Protein AF-A6V8X6-F1 (afdb_monomer_lite)

Structure (mmCIF, N/CA/C/O backbone):
data_AF-A6V8X6-F1
#
_entry.id   AF-A6V8X6-F1
#
loop_
_atom_site.group_PDB
_atom_site.id
_atom_site.type_symbol
_atom_site.label_atom_id
_atom_site.label_alt_id
_atom_site.label_comp_id
_atom_site.label_asym_id
_atom_site.label_entity_id
_atom_site.label_seq_id
_atom_site.pdbx_PDB_ins_code
_atom_site.Cartn_x
_atom_site.Cartn_y
_atom_site.Cartn_z
_atom_site.occupancy
_atom_site.B_iso_or_equiv
_atom_site.auth_seq_id
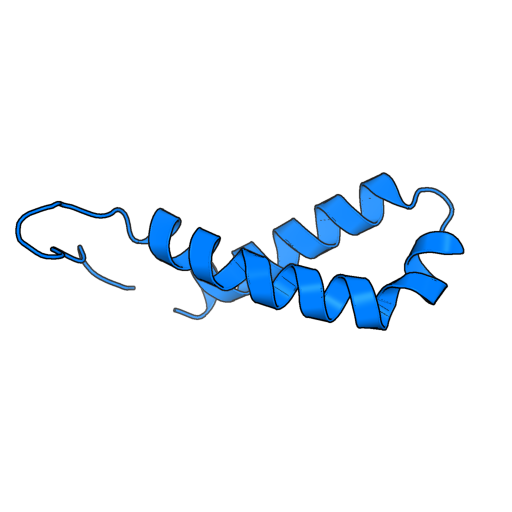_atom_site.auth_comp_id
_atom_site.auth_asym_id
_atom_site.aut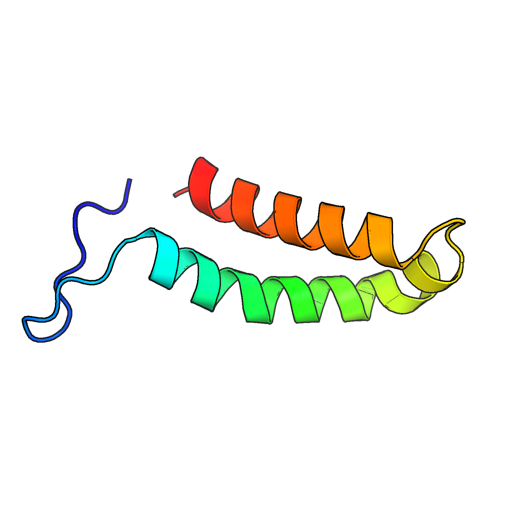h_atom_id
_atom_site.pdbx_PDB_model_num
ATOM 1 N N . MET A 1 1 ? -14.290 7.540 8.412 1.00 51.56 1 MET A N 1
ATOM 2 C CA . MET A 1 1 ? -13.348 7.544 9.542 1.00 51.56 1 MET A CA 1
ATOM 3 C C . MET A 1 1 ? -13.699 6.387 10.455 1.00 51.56 1 MET A C 1
ATOM 5 O O . MET A 1 1 ? -14.713 6.455 11.141 1.00 51.56 1 MET A O 1
ATOM 9 N N . LEU A 1 2 ? -12.911 5.311 10.422 1.00 56.50 2 LEU A N 1
ATOM 10 C CA . LEU A 1 2 ? -12.994 4.237 11.415 1.00 56.50 2 LEU A CA 1
ATOM 11 C C . LEU A 1 2 ? -12.618 4.816 12.789 1.00 56.50 2 LEU A C 1
ATOM 13 O O . LEU A 1 2 ? -11.438 4.963 13.101 1.00 56.50 2 LEU A O 1
ATOM 17 N N . SER A 1 3 ? -13.618 5.200 13.585 1.00 56.62 3 SER A N 1
ATOM 18 C CA . SER A 1 3 ? -13.423 5.498 15.003 1.00 56.62 3 SER A CA 1
ATOM 19 C C . SER A 1 3 ? -12.962 4.222 15.699 1.00 56.62 3 SER A C 1
ATOM 21 O O . SER A 1 3 ? -13.691 3.238 15.711 1.00 56.62 3 SER A O 1
ATOM 23 N N . GLU A 1 4 ? -11.732 4.258 16.212 1.00 56.31 4 GLU A N 1
ATOM 24 C CA . GLU A 1 4 ? -11.239 3.468 17.346 1.00 56.31 4 GLU A CA 1
ATOM 25 C C . GLU A 1 4 ? -11.734 2.011 17.374 1.00 56.31 4 GLU A C 1
ATOM 27 O O . GLU A 1 4 ? -12.714 1.665 18.035 1.00 56.31 4 GLU A O 1
ATOM 32 N N . VAL A 1 5 ? -11.046 1.127 16.649 1.00 61.06 5 VAL A N 1
ATOM 33 C CA . VAL A 1 5 ? -11.426 -0.288 16.604 1.00 61.06 5 VAL A CA 1
ATOM 34 C C . VAL A 1 5 ? -10.818 -1.009 17.809 1.00 61.06 5 VAL A C 1
ATOM 36 O O . VAL A 1 5 ? -9.632 -1.342 17.828 1.00 61.06 5 VAL A O 1
ATOM 39 N N . SER A 1 6 ? -11.642 -1.257 18.829 1.00 62.09 6 SER A N 1
ATOM 40 C CA . SER A 1 6 ? -11.292 -2.149 19.939 1.00 62.09 6 SER A CA 1
ATOM 41 C C . SER A 1 6 ? -11.513 -3.597 19.508 1.00 62.09 6 SER A C 1
ATOM 43 O O . SER A 1 6 ? -12.651 -4.055 19.386 1.00 62.09 6 SER A O 1
ATOM 45 N N . VAL A 1 7 ? -10.426 -4.326 19.253 1.00 66.50 7 VAL A N 1
ATOM 46 C CA . VAL A 1 7 ? -10.482 -5.763 18.956 1.00 66.50 7 VAL A CA 1
ATOM 47 C C . VAL A 1 7 ? -10.095 -6.511 20.222 1.00 66.50 7 VAL A C 1
ATOM 49 O O . VAL A 1 7 ? -8.947 -6.456 20.650 1.00 66.50 7 VAL A O 1
ATOM 52 N N . SER A 1 8 ? -11.044 -7.220 20.836 1.00 68.69 8 SER A N 1
ATOM 53 C CA . SER A 1 8 ? -10.789 -8.047 22.029 1.00 68.69 8 SER A CA 1
ATOM 54 C C . SER A 1 8 ? -10.155 -7.279 23.209 1.00 68.69 8 SER A C 1
ATOM 56 O O . SER A 1 8 ? -9.324 -7.824 23.934 1.00 68.69 8 SER A O 1
ATOM 58 N N . GLY A 1 9 ? -10.515 -6.002 23.391 1.00 69.06 9 GLY A N 1
ATOM 59 C CA . GLY A 1 9 ? -9.943 -5.131 24.427 1.00 69.06 9 GLY A CA 1
ATOM 60 C C . GLY A 1 9 ? -8.566 -4.550 24.084 1.00 69.06 9 GLY A C 1
ATOM 61 O O . GLY A 1 9 ? -8.032 -3.765 24.865 1.00 69.06 9 GLY A O 1
ATOM 62 N N . LEU A 1 10 ? -8.002 -4.893 22.920 1.00 65.75 10 LEU A N 1
ATOM 63 C CA . LEU A 1 10 ? -6.788 -4.292 22.384 1.00 65.75 10 LEU A CA 1
ATOM 64 C C . LEU A 1 10 ? -7.165 -3.109 21.490 1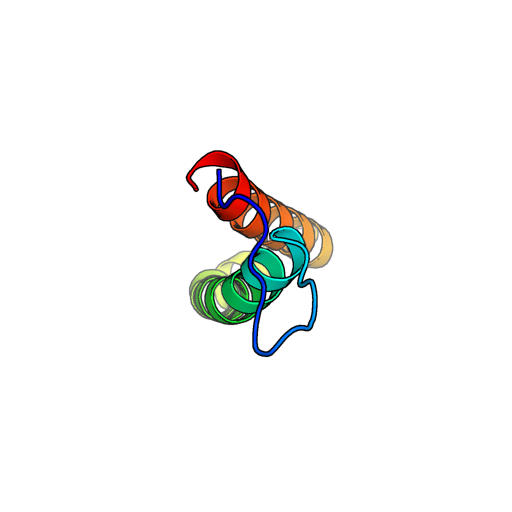.00 65.75 10 LEU A C 1
ATOM 66 O O . LEU A 1 10 ? -7.916 -3.247 20.521 1.00 65.75 10 LEU A O 1
ATOM 70 N N . TYR A 1 11 ? -6.631 -1.939 21.819 1.00 69.06 11 TYR A N 1
ATOM 71 C CA . TYR A 1 11 ? -6.851 -0.737 21.034 1.00 69.06 11 TYR A CA 1
ATOM 72 C C . TYR A 1 11 ? -5.964 -0.782 19.785 1.00 69.06 11 TYR A C 1
ATOM 74 O O . TYR A 1 11 ? -4.745 -0.614 19.872 1.00 69.06 11 TYR A O 1
ATOM 82 N N . VAL A 1 12 ? -6.565 -1.056 18.626 1.00 71.94 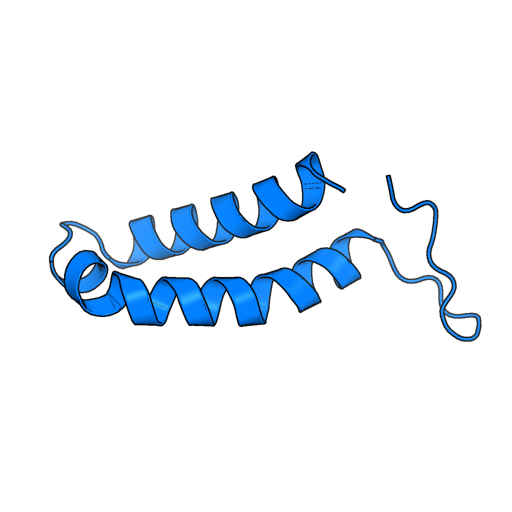12 VAL A N 1
ATOM 83 C CA . VAL A 1 12 ? -5.837 -1.134 17.356 1.00 71.94 12 VAL A CA 1
ATOM 84 C C . VAL A 1 12 ? -6.004 0.191 16.613 1.00 71.94 12 VAL A C 1
ATOM 86 O O . VAL A 1 12 ? -7.133 0.570 16.286 1.00 71.94 12 VAL A O 1
ATOM 89 N N . PRO A 1 13 ? -4.905 0.904 16.300 1.00 78.12 13 PRO A N 1
ATOM 90 C CA . PRO A 1 13 ? -4.989 2.109 15.495 1.00 78.12 13 PRO A CA 1
ATOM 91 C C . PRO A 1 13 ? -5.610 1.790 14.127 1.00 78.12 13 PRO A C 1
ATOM 93 O O . PRO A 1 13 ? -5.178 0.825 13.487 1.00 78.12 13 PRO A O 1
ATOM 96 N N . PRO A 1 14 ? -6.536 2.616 13.610 1.00 78.44 14 PRO A N 1
ATOM 97 C CA . PRO A 1 14 ? -7.116 2.429 12.277 1.00 78.44 14 PRO A CA 1
ATOM 98 C C . PRO A 1 14 ? -6.045 2.286 11.187 1.00 78.44 14 PRO A C 1
ATOM 100 O O . PRO A 1 14 ? -6.181 1.478 10.272 1.00 78.44 14 PRO A O 1
ATOM 103 N N . LEU A 1 15 ? -4.918 2.994 11.342 1.00 82.44 15 LEU A N 1
ATOM 104 C CA . LEU A 1 15 ? -3.748 2.892 10.467 1.00 82.44 15 LEU A CA 1
ATOM 105 C C . LEU A 1 15 ? -3.231 1.455 10.313 1.00 82.44 15 LEU A C 1
ATOM 107 O O . LEU A 1 15 ? -2.845 1.065 9.215 1.00 82.44 15 LEU A O 1
ATOM 111 N N . PHE A 1 16 ? -3.237 0.664 11.386 1.00 84.56 16 PHE A N 1
ATOM 112 C CA . PHE A 1 16 ? -2.762 -0.717 11.347 1.00 84.56 16 PHE A CA 1
ATOM 113 C C . PHE A 1 16 ? -3.665 -1.588 10.468 1.00 84.56 16 PHE A C 1
ATOM 115 O O . PHE A 1 16 ? -3.178 -2.367 9.652 1.00 84.56 16 PHE A O 1
ATOM 122 N N . ILE A 1 17 ? -4.980 -1.384 10.562 1.00 84.44 17 ILE A N 1
ATOM 123 C CA . ILE A 1 17 ? -5.966 -2.053 9.707 1.00 84.44 17 ILE A CA 1
ATOM 124 C C . ILE A 1 17 ? -5.727 -1.669 8.243 1.00 84.44 17 ILE A C 1
ATOM 126 O O . ILE A 1 17 ? -5.633 -2.549 7.385 1.00 84.44 17 ILE A O 1
ATOM 130 N N . TYR A 1 18 ? -5.546 -0.375 7.958 1.00 85.62 18 TYR A N 1
ATOM 131 C CA . TYR A 1 18 ? -5.261 0.080 6.597 1.00 85.62 18 TYR A CA 1
ATOM 132 C C . TYR A 1 18 ? -3.950 -0.489 6.045 1.00 85.62 18 TYR A C 1
ATOM 134 O O . TYR A 1 18 ? -3.910 -0.876 4.882 1.00 85.62 18 TYR A O 1
ATOM 142 N N . LEU A 1 19 ? -2.898 -0.608 6.859 1.00 88.69 19 LEU A N 1
ATOM 143 C CA . LEU A 1 19 ? -1.635 -1.240 6.461 1.00 88.69 19 LEU A CA 1
ATOM 144 C C . LEU A 1 19 ? -1.812 -2.734 6.150 1.00 88.69 19 LEU A C 1
ATOM 146 O O . LEU A 1 19 ? -1.310 -3.210 5.128 1.00 88.69 19 LEU A O 1
ATOM 150 N N . CYS A 1 20 ? -2.567 -3.459 6.980 1.00 90.25 20 CYS A N 1
ATOM 151 C CA . CYS A 1 20 ? -2.888 -4.867 6.738 1.00 90.25 20 CYS A CA 1
ATOM 152 C C . CYS A 1 20 ? -3.655 -5.072 5.426 1.00 90.25 20 CYS A C 1
ATOM 154 O O . CYS A 1 20 ? -3.373 -6.026 4.707 1.00 90.25 20 CYS A O 1
ATOM 156 N N . LEU A 1 21 ? -4.592 -4.182 5.089 1.00 90.12 21 LEU A N 1
ATOM 157 C CA . LEU A 1 21 ? -5.324 -4.220 3.817 1.00 90.12 21 LEU A CA 1
ATOM 158 C C . LEU A 1 21 ? -4.489 -3.716 2.628 1.00 90.12 21 LEU A C 1
ATOM 160 O O . LEU A 1 21 ? -4.647 -4.205 1.508 1.00 90.12 21 LEU A O 1
ATOM 164 N N . ALA A 1 22 ? -3.587 -2.761 2.854 1.00 91.31 22 ALA A N 1
ATOM 165 C CA . ALA A 1 22 ? -2.714 -2.215 1.823 1.00 91.31 22 ALA A CA 1
ATOM 166 C C . ALA A 1 22 ? -1.724 -3.265 1.301 1.00 91.31 22 ALA A C 1
ATOM 168 O O . ALA A 1 22 ? -1.452 -3.283 0.104 1.00 91.31 22 ALA A O 1
ATOM 169 N N . MET A 1 23 ? -1.223 -4.166 2.155 1.00 90.50 23 MET A N 1
ATOM 170 C CA . MET A 1 23 ? -0.290 -5.232 1.759 1.00 90.50 23 MET A CA 1
ATOM 171 C C . MET A 1 23 ? -0.796 -6.129 0.612 1.00 90.50 23 MET A C 1
ATOM 173 O O . MET A 1 23 ? -0.122 -6.194 -0.420 1.00 90.50 23 MET A O 1
ATOM 177 N N . PRO A 1 24 ? -1.945 -6.826 0.728 1.00 93.75 24 PRO A N 1
ATOM 178 C CA . PRO A 1 24 ? -2.439 -7.684 -0.345 1.00 93.75 24 PRO A CA 1
ATOM 179 C C . PRO A 1 24 ? -2.810 -6.881 -1.595 1.00 93.75 24 PRO A C 1
ATOM 181 O O . PRO A 1 24 ? -2.587 -7.360 -2.708 1.00 93.75 24 PRO A O 1
ATOM 184 N N . LEU A 1 25 ? -3.318 -5.654 -1.430 1.00 92.56 25 LEU A N 1
ATOM 185 C CA . LEU A 1 25 ? -3.666 -4.788 -2.556 1.00 92.56 25 LEU A CA 1
ATOM 186 C C . LEU A 1 25 ? -2.417 -4.345 -3.328 1.00 92.56 25 LEU A C 1
ATOM 188 O O . LEU A 1 25 ? -2.383 -4.446 -4.554 1.00 92.56 25 LEU A O 1
ATOM 192 N N . TYR A 1 26 ? -1.366 -3.938 -2.614 1.00 92.69 26 TYR A N 1
ATOM 193 C CA . TYR A 1 26 ? -0.063 -3.632 -3.195 1.00 92.69 26 TYR A CA 1
ATOM 194 C C . TYR A 1 26 ? 0.504 -4.840 -3.943 1.00 92.69 2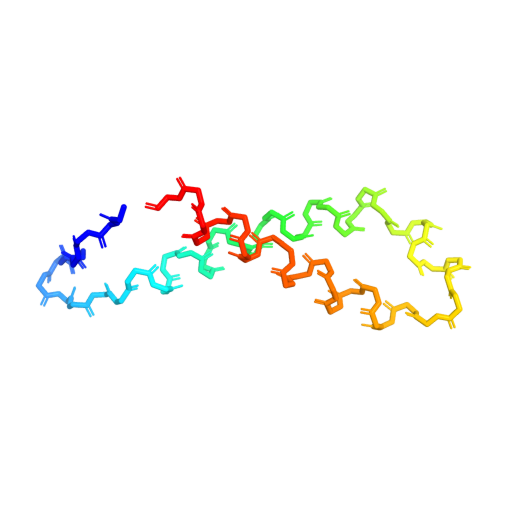6 TYR A C 1
ATOM 196 O O . TYR A 1 26 ? 0.907 -4.693 -5.091 1.00 92.69 26 TYR A O 1
ATOM 204 N N . LEU A 1 27 ? 0.481 -6.036 -3.343 1.00 92.81 27 LEU A N 1
ATOM 205 C CA . LEU A 1 27 ? 1.029 -7.243 -3.970 1.00 92.81 27 LEU A CA 1
ATOM 206 C C . LEU A 1 27 ? 0.304 -7.595 -5.283 1.00 92.81 27 LEU A C 1
ATOM 208 O O . LEU A 1 27 ? 0.928 -8.026 -6.255 1.00 92.81 27 LEU A O 1
ATOM 212 N N . LEU A 1 28 ? -1.019 -7.406 -5.317 1.00 93.88 28 LEU A N 1
ATOM 213 C CA . LEU A 1 28 ? -1.843 -7.576 -6.515 1.00 93.88 28 LEU A CA 1
ATOM 214 C C . LEU A 1 28 ? -1.463 -6.568 -7.603 1.00 93.88 28 LEU A C 1
ATOM 216 O O . LEU A 1 28 ? -1.194 -6.973 -8.735 1.00 93.88 28 LEU A O 1
ATOM 220 N N . LEU A 1 29 ? -1.401 -5.276 -7.265 1.00 90.81 29 LEU A N 1
ATOM 221 C CA . LEU A 1 29 ? -1.023 -4.238 -8.227 1.00 90.81 29 LEU A CA 1
ATOM 222 C C . LEU A 1 29 ? 0.416 -4.408 -8.714 1.00 90.81 29 LEU A C 1
ATOM 224 O O . LEU A 1 29 ? 0.668 -4.259 -9.905 1.00 90.81 29 LEU A O 1
ATOM 228 N N . GLU A 1 30 ? 1.347 -4.751 -7.829 1.00 90.75 30 GLU A N 1
ATOM 229 C CA . GLU A 1 30 ? 2.745 -4.985 -8.178 1.00 90.75 30 GLU A CA 1
ATOM 230 C C . GLU A 1 30 ? 2.870 -6.131 -9.182 1.00 90.75 30 GLU A C 1
ATOM 232 O O . GLU A 1 30 ? 3.561 -5.980 -10.185 1.00 90.75 30 GLU A O 1
ATOM 237 N N . ARG A 1 31 ? 2.157 -7.246 -8.981 1.00 90.44 31 ARG A N 1
ATOM 238 C CA . ARG A 1 31 ? 2.161 -8.370 -9.933 1.00 90.44 31 ARG A CA 1
ATOM 239 C C . ARG A 1 31 ? 1.578 -7.991 -11.291 1.00 90.44 31 ARG A C 1
ATOM 241 O O . ARG A 1 31 ? 2.128 -8.387 -12.317 1.00 90.44 31 ARG A O 1
ATOM 248 N N . LEU A 1 32 ? 0.493 -7.219 -11.309 1.00 90.94 32 LEU A N 1
ATOM 249 C CA . LEU A 1 32 ? -0.132 -6.742 -12.548 1.00 90.94 32 LEU A CA 1
ATOM 250 C C . LEU A 1 32 ? 0.768 -5.746 -13.291 1.00 90.94 32 LEU A C 1
ATOM 252 O O . LEU A 1 32 ? 0.868 -5.777 -14.518 1.00 90.94 32 LEU A O 1
ATOM 256 N N . ALA A 1 33 ? 1.451 -4.883 -12.542 1.00 87.62 33 ALA A N 1
ATOM 257 C CA . ALA A 1 33 ? 2.325 -3.850 -13.071 1.00 87.62 33 ALA A CA 1
ATOM 258 C C . ALA A 1 33 ? 3.780 -4.311 -13.248 1.00 87.62 33 ALA A C 1
ATOM 260 O O . ALA A 1 33 ? 4.564 -3.540 -13.789 1.00 87.62 33 ALA A O 1
ATOM 261 N N . ALA A 1 34 ? 4.154 -5.535 -12.855 1.00 85.88 34 ALA A N 1
ATOM 262 C CA . ALA A 1 34 ? 5.548 -5.990 -12.771 1.00 85.88 34 ALA A CA 1
ATOM 263 C C . ALA A 1 34 ? 6.338 -5.726 -14.060 1.00 85.88 34 ALA A C 1
ATOM 265 O O . ALA A 1 34 ? 7.385 -5.086 -14.039 1.00 85.88 34 ALA A O 1
ATOM 266 N N . ARG A 1 35 ? 5.765 -6.105 -15.210 1.00 83.44 35 ARG A N 1
ATOM 267 C CA . ARG A 1 35 ? 6.373 -5.888 -16.535 1.00 83.44 35 ARG A CA 1
ATOM 268 C C . ARG A 1 35 ? 6.568 -4.413 -16.896 1.00 83.44 35 ARG A C 1
ATOM 270 O O . ARG A 1 35 ? 7.461 -4.090 -17.672 1.00 83.44 35 ARG A O 1
ATOM 277 N N . TRP A 1 36 ? 5.711 -3.530 -16.391 1.00 82.50 36 TRP A N 1
ATOM 278 C CA . TRP A 1 36 ? 5.804 -2.083 -16.603 1.00 82.50 36 TRP A CA 1
ATOM 279 C C . TRP A 1 36 ? 6.798 -1.448 -15.631 1.00 82.50 36 TRP A C 1
ATOM 281 O O . TRP A 1 36 ? 7.582 -0.590 -16.025 1.00 82.50 36 TRP A O 1
ATOM 291 N N . LEU A 1 37 ? 6.800 -1.921 -14.385 1.00 81.38 37 LEU A N 1
ATOM 292 C CA . LEU A 1 37 ? 7.691 -1.488 -13.315 1.00 81.38 37 LEU A CA 1
ATOM 293 C C . LEU A 1 37 ? 9.152 -1.788 -13.655 1.00 81.38 37 LEU A C 1
ATOM 295 O O . LEU A 1 37 ? 10.005 -0.925 -13.481 1.00 81.38 37 LEU A O 1
ATOM 299 N N . GLU A 1 38 ? 9.422 -2.975 -14.202 1.00 83.69 38 GLU A N 1
ATOM 300 C CA . GLU A 1 38 ? 10.756 -3.399 -14.647 1.00 83.69 38 GLU A CA 1
ATOM 301 C C . GLU A 1 38 ? 11.279 -2.603 -15.850 1.00 83.69 38 GLU A C 1
ATOM 303 O O . GLU A 1 38 ? 12.487 -2.494 -16.033 1.00 83.69 38 GLU A O 1
ATOM 308 N N . ARG A 1 39 ? 10.389 -2.020 -16.664 1.00 86.19 39 ARG A N 1
ATOM 309 C CA . ARG A 1 39 ? 10.771 -1.171 -17.807 1.00 86.19 39 ARG A CA 1
ATOM 310 C C . ARG A 1 39 ? 10.979 0.291 -17.441 1.00 86.19 39 ARG A C 1
ATOM 312 O O . ARG A 1 39 ? 11.404 1.075 -18.288 1.00 86.19 39 ARG A O 1
ATOM 319 N N . ALA A 1 40 ? 10.627 0.685 -16.226 1.00 84.69 40 ALA A N 1
ATOM 320 C CA . ALA A 1 40 ? 10.752 2.064 -15.816 1.00 84.69 40 ALA A CA 1
ATOM 321 C C . ALA A 1 40 ? 12.200 2.423 -15.478 1.00 84.69 40 ALA A C 1
ATOM 323 O O . ALA A 1 40 ? 12.976 1.591 -15.018 1.00 84.69 40 ALA A O 1
ATOM 324 N N . TRP A 1 41 ? 12.529 3.707 -15.630 1.00 81.12 41 TRP A N 1
ATOM 325 C CA . TRP A 1 41 ? 13.858 4.244 -15.328 1.00 81.12 41 TRP A CA 1
ATOM 326 C C . TRP A 1 41 ? 14.317 3.914 -13.898 1.00 81.12 41 TRP A C 1
ATOM 328 O O . TRP A 1 41 ? 15.484 3.605 -13.678 1.00 81.12 41 TRP A O 1
ATOM 338 N N . HIS A 1 42 ? 13.407 3.971 -12.915 1.00 88.50 42 HIS A N 1
ATOM 339 C CA . HIS A 1 42 ? 13.724 3.686 -11.515 1.00 88.50 42 HIS A CA 1
ATOM 340 C C . HIS A 1 42 ? 12.638 2.812 -10.853 1.00 88.50 42 HIS A C 1
ATOM 342 O O . HIS A 1 42 ? 11.708 3.340 -10.231 1.00 88.50 42 HIS A O 1
ATOM 348 N N . PRO A 1 43 ? 12.732 1.471 -10.952 1.00 86.31 43 PRO A N 1
ATOM 349 C CA . PRO A 1 43 ? 11.684 0.555 -10.488 1.00 86.31 43 PRO A CA 1
ATOM 350 C C . PRO A 1 43 ? 11.382 0.708 -8.991 1.00 86.31 43 PRO A C 1
ATOM 352 O O . PRO A 1 43 ? 10.224 0.663 -8.580 1.00 86.31 43 PRO A O 1
ATOM 355 N N . GLY A 1 44 ? 12.404 0.958 -8.165 1.00 88.56 44 GLY A N 1
ATOM 356 C CA . GLY A 1 44 ? 12.228 1.163 -6.724 1.00 88.56 44 GLY A CA 1
ATOM 357 C C . GLY A 1 44 ? 11.409 2.410 -6.374 1.00 88.56 44 GLY A C 1
ATOM 358 O O . GLY A 1 44 ? 10.619 2.379 -5.435 1.00 88.56 44 GLY A O 1
ATOM 359 N N . LEU A 1 45 ? 11.537 3.486 -7.160 1.00 90.75 45 LEU A N 1
ATOM 360 C CA . LEU A 1 45 ? 10.808 4.731 -6.907 1.00 90.75 45 LEU A CA 1
ATOM 361 C C . LEU A 1 45 ? 9.317 4.561 -7.222 1.00 90.75 45 LEU A C 1
ATOM 363 O O . LEU A 1 45 ? 8.463 4.989 -6.452 1.00 90.75 45 LEU A O 1
ATOM 367 N N . LEU A 1 46 ? 8.992 3.873 -8.318 1.00 89.81 46 LEU A N 1
ATOM 368 C CA . LEU A 1 46 ? 7.602 3.579 -8.666 1.00 89.81 46 LEU A CA 1
ATOM 369 C C . LEU A 1 46 ? 6.935 2.626 -7.677 1.00 89.81 46 LEU A C 1
ATOM 371 O O . LEU A 1 46 ? 5.772 2.834 -7.349 1.00 89.81 46 LEU A O 1
ATOM 375 N N . ARG A 1 47 ? 7.658 1.623 -7.162 1.00 90.75 47 ARG A N 1
ATOM 376 C CA . ARG A 1 47 ? 7.160 0.742 -6.088 1.00 90.75 47 ARG A CA 1
ATOM 377 C C . ARG A 1 47 ? 6.772 1.538 -4.845 1.00 90.75 47 ARG A C 1
ATOM 379 O O . ARG A 1 47 ? 5.711 1.300 -4.275 1.00 90.75 47 ARG A O 1
ATOM 386 N N . PHE A 1 48 ? 7.597 2.517 -4.472 1.00 90.88 48 PHE A N 1
ATOM 387 C CA . PHE A 1 48 ? 7.308 3.421 -3.362 1.00 90.88 48 PHE A CA 1
ATOM 388 C C . PHE A 1 48 ? 6.070 4.290 -3.623 1.00 90.88 48 PHE A C 1
ATOM 390 O O . PHE A 1 48 ? 5.190 4.386 -2.772 1.00 90.88 48 PHE A O 1
ATOM 397 N N . PHE A 1 49 ? 5.944 4.882 -4.813 1.00 92.69 49 PHE A N 1
ATOM 398 C CA . PHE A 1 49 ? 4.741 5.649 -5.146 1.00 92.69 49 PHE A CA 1
ATOM 399 C C . PHE A 1 49 ? 3.485 4.775 -5.188 1.00 92.69 49 PHE A C 1
ATOM 401 O O . PHE A 1 49 ? 2.430 5.202 -4.728 1.00 92.69 49 PHE A O 1
ATOM 408 N N . LEU A 1 50 ? 3.591 3.545 -5.687 1.00 90.75 50 LEU A N 1
ATOM 409 C CA . LEU A 1 50 ? 2.481 2.601 -5.736 1.00 90.75 50 LEU A CA 1
ATOM 410 C C . LEU A 1 50 ? 1.986 2.238 -4.330 1.00 90.75 50 LEU A C 1
ATOM 412 O O . LEU A 1 50 ? 0.779 2.260 -4.089 1.00 90.75 50 LEU A O 1
ATOM 416 N N . SER A 1 51 ? 2.897 1.946 -3.395 1.00 91.00 51 SER A N 1
ATOM 417 C CA . SER A 1 51 ? 2.524 1.668 -2.003 1.00 91.00 51 SER A CA 1
ATOM 418 C C . SER A 1 51 ? 1.901 2.894 -1.332 1.00 91.00 51 SER A C 1
ATOM 420 O O . SER A 1 51 ? 0.894 2.762 -0.633 1.00 91.00 51 SER A O 1
ATOM 422 N N . PHE A 1 52 ? 2.429 4.090 -1.612 1.00 92.50 52 PHE A N 1
ATOM 423 C CA . PHE A 1 52 ? 1.883 5.341 -1.096 1.00 92.50 52 PHE A CA 1
ATOM 424 C C . PHE A 1 52 ? 0.475 5.630 -1.631 1.00 92.50 52 PHE A C 1
ATOM 426 O O . PHE A 1 52 ? -0.407 5.973 -0.851 1.00 92.50 52 PHE A O 1
ATOM 433 N N . ILE A 1 53 ? 0.229 5.435 -2.931 1.00 91.94 53 ILE A N 1
ATOM 434 C CA . ILE A 1 53 ? -1.097 5.610 -3.546 1.00 91.94 53 ILE A CA 1
ATOM 435 C C . ILE A 1 53 ? -2.099 4.625 -2.945 1.00 91.94 53 ILE A C 1
ATOM 437 O O . ILE A 1 53 ? -3.197 5.028 -2.572 1.00 91.94 53 ILE A O 1
ATOM 441 N N . VAL A 1 54 ? -1.728 3.348 -2.824 1.00 92.12 54 VAL A N 1
ATOM 442 C CA . VAL A 1 54 ? -2.591 2.314 -2.232 1.00 92.12 54 VAL A CA 1
ATOM 443 C C . VAL A 1 54 ? -2.983 2.685 -0.802 1.00 92.12 54 VAL A C 1
ATOM 445 O O . VAL A 1 54 ? -4.168 2.662 -0.466 1.00 92.12 54 VAL A O 1
ATOM 448 N N . LEU A 1 55 ? -2.006 3.076 0.019 1.00 90.12 55 LEU A N 1
ATOM 449 C CA . LEU A 1 55 ? -2.252 3.501 1.394 1.00 90.12 55 LEU A CA 1
ATOM 450 C C . LEU A 1 55 ? -3.119 4.766 1.442 1.00 90.12 55 LEU A C 1
ATOM 452 O O . LEU A 1 55 ? -4.086 4.815 2.197 1.00 90.12 55 LEU A O 1
ATOM 456 N N . ALA A 1 56 ? -2.813 5.764 0.612 1.00 89.31 56 ALA A N 1
ATOM 457 C CA . ALA A 1 56 ? -3.553 7.019 0.558 1.00 89.31 56 ALA A CA 1
ATOM 458 C C . ALA A 1 56 ? -5.009 6.803 0.135 1.00 89.31 56 ALA A C 1
ATOM 460 O O . ALA A 1 56 ? -5.905 7.358 0.760 1.00 89.31 56 ALA A O 1
ATOM 461 N N . VAL A 1 57 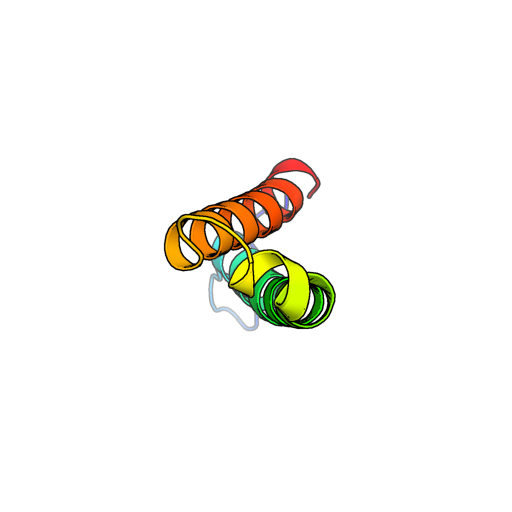? -5.272 5.967 -0.873 1.00 89.38 57 VAL A N 1
ATOM 462 C CA . VAL A 1 57 ? -6.641 5.621 -1.285 1.00 89.38 57 VAL A CA 1
ATOM 463 C C . VAL A 1 57 ? -7.391 4.958 -0.136 1.00 89.38 57 VAL A C 1
ATOM 465 O O . VAL A 1 57 ? -8.538 5.314 0.117 1.00 89.38 57 VAL A O 1
ATOM 468 N N . LEU A 1 58 ? -6.753 4.034 0.584 1.00 86.00 58 LEU A N 1
ATOM 469 C CA . LEU A 1 58 ? -7.385 3.368 1.718 1.00 86.00 58 LEU A CA 1
ATOM 470 C C . LEU A 1 58 ? -7.730 4.337 2.850 1.00 86.00 58 LEU A C 1
ATOM 472 O O . LEU A 1 58 ? -8.838 4.288 3.369 1.00 86.00 58 LEU A O 1
ATOM 476 N N . VAL A 1 59 ? -6.803 5.227 3.197 1.00 85.44 59 VAL A N 1
ATOM 477 C CA . VAL A 1 59 ? -6.964 6.184 4.301 1.00 85.44 59 VAL A CA 1
ATOM 478 C C . VAL A 1 59 ? -7.913 7.332 3.941 1.00 85.44 59 VAL A C 1
ATOM 480 O O . VAL A 1 59 ? -8.651 7.808 4.794 1.00 85.44 59 VAL A O 1
ATOM 483 N N . LEU A 1 60 ? -7.901 7.810 2.693 1.00 84.38 60 LEU A N 1
ATOM 484 C CA . LEU A 1 60 ? -8.727 8.948 2.265 1.00 84.38 60 LEU A CA 1
ATOM 485 C C . LEU A 1 60 ? -10.163 8.540 1.922 1.00 84.38 60 LEU A C 1
ATOM 487 O O . LEU A 1 60 ? -11.072 9.365 2.012 1.00 84.38 60 LEU A O 1
ATOM 491 N N . LYS A 1 61 ? -10.383 7.293 1.489 1.00 73.56 61 LYS A N 1
ATOM 492 C CA . LYS A 1 61 ? -11.715 6.800 1.109 1.00 73.56 61 LYS A CA 1
ATOM 493 C C . LYS A 1 61 ? -12.526 6.301 2.311 1.00 73.56 61 LYS A C 1
ATOM 495 O O . LYS A 1 61 ? -13.755 6.346 2.238 1.00 73.56 61 LYS A O 1
ATOM 500 N N . PHE A 1 62 ? -11.872 5.814 3.368 1.00 59.88 62 PHE A N 1
ATOM 501 C CA . PHE A 1 62 ? -12.497 5.131 4.508 1.00 59.88 62 PHE A CA 1
ATOM 502 C C . PHE A 1 62 ? -12.143 5.801 5.829 1.00 59.88 62 PHE A C 1
ATOM 504 O O . PHE A 1 62 ? -13.055 6.007 6.663 1.00 59.88 62 PHE A O 1
#

Radius of gyration: 14.45 Å; chains: 1; bounding box: 27×17×42 Å

Sequence (62 aa):
MLSEVSVSGLYVPPLFIYLCLAMPLYLLLERLAARWLERAWHPGLLRFFLSFIVLAVLVLKF

Secondary structure (DSSP, 8-state):
----EEETTEEE-HHHHHHHHHHHHHHHHHHHHHHHHTTSS-HHHHHHHHHHHHHHHHHHH-

Foldseek 3Di:
DPPFDQDPNDTDDVLVVLLVVLVVVLVVVCVVCVVVLVPDPHSVVVSVVSSVVSSCCSVVVD

Organism: Pseudomonas paraeruginosa (strain DSM 24068 / PA7) (NCBI:txid381754)

pLDDT: mean 82.57, std 11.33, range [51.56, 93.88]

InterPro domains:
  IPR012451 Protein of unknown function DUF1656 [PF07869] (4-56)